Protein AF-A0A562YBM7-F1 (afdb_monomer_lite)

Radius of gyration: 12.07 Å; chains: 1; bounding box: 28×19×33 Å

Sequence (69 aa):
MHDLMDIEHYYLKGKQALKEQDTEQAVIYFKMAWNKFNNSDTAFIPDKFVDMAREAFESYLDLKSSNHS

Organism: NCBI:txid2528206

pLDDT: mean 85.89, std 14.33, range [40.34, 97.75]

Structure (mmCIF, N/CA/C/O backbone):
data_AF-A0A562YBM7-F1
#
_entry.id   AF-A0A562YBM7-F1
#
loop_
_atom_site.group_PDB
_atom_site.id
_atom_site.type_symbol
_atom_site.label_atom_id
_atom_site.label_alt_id
_atom_site.label_comp_id
_atom_site.label_asym_id
_atom_site.label_entity_id
_atom_site.label_seq_id
_atom_site.pdbx_PDB_ins_code
_atom_site.Cartn_x
_atom_site.Cartn_y
_atom_site.Cartn_z
_atom_site.occupancy
_atom_site.B_iso_or_equiv
_atom_site.auth_seq_id
_atom_site.auth_comp_id
_atom_site.auth_asym_id
_atom_site.auth_atom_id
_atom_site.pdbx_PDB_model_num
ATOM 1 N N . MET A 1 1 ? 18.455 -7.789 -12.058 1.00 47.84 1 MET A N 1
ATOM 2 C CA . MET A 1 1 ? 17.014 -7.745 -12.375 1.00 47.84 1 MET A CA 1
ATOM 3 C C . MET A 1 1 ? 16.336 -7.255 -11.107 1.00 47.84 1 MET A C 1
ATOM 5 O O . MET A 1 1 ? 16.391 -7.968 -10.116 1.00 47.84 1 MET A O 1
ATOM 9 N N . HIS A 1 2 ? 15.939 -5.983 -11.055 1.00 45.34 2 HIS A N 1
ATOM 10 C CA . HIS A 1 2 ? 15.415 -5.368 -9.830 1.00 45.34 2 HIS A CA 1
ATOM 11 C C . HIS A 1 2 ? 13.947 -5.742 -9.608 1.00 45.34 2 HIS A C 1
ATOM 13 O O . HIS A 1 2 ? 13.175 -5.862 -10.558 1.00 45.3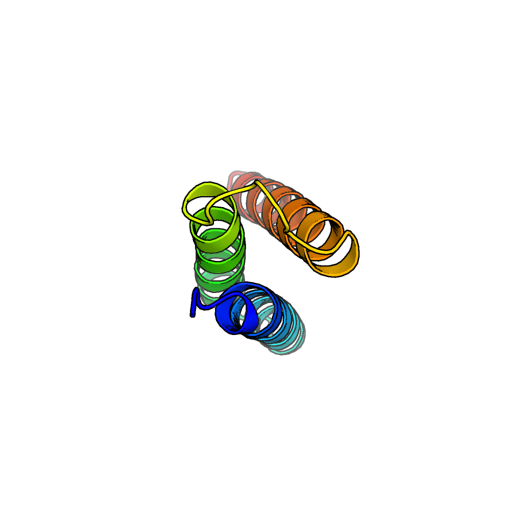4 2 HIS A O 1
ATOM 19 N N . ASP A 1 3 ? 13.615 -5.980 -8.342 1.00 56.44 3 ASP A N 1
ATOM 20 C CA . ASP A 1 3 ? 12.443 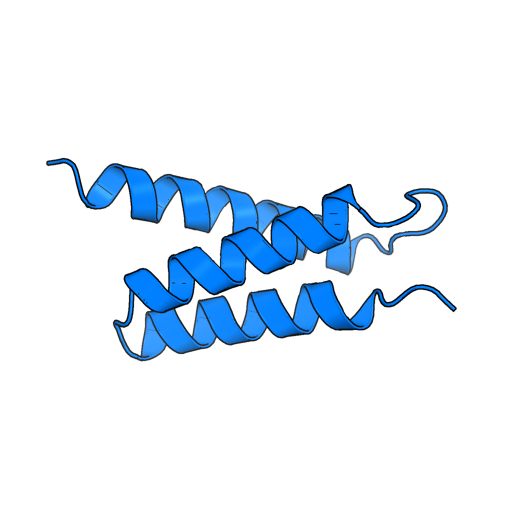-6.724 -7.879 1.00 56.44 3 ASP A CA 1
ATOM 21 C C . ASP A 1 3 ? 11.189 -5.834 -7.820 1.00 56.44 3 ASP A C 1
ATOM 23 O O . ASP A 1 3 ? 10.666 -5.496 -6.761 1.00 56.44 3 ASP A O 1
ATOM 27 N N . LEU A 1 4 ? 10.712 -5.390 -8.986 1.00 58.28 4 LEU A N 1
ATOM 28 C CA . LEU A 1 4 ? 9.475 -4.602 -9.094 1.00 58.28 4 LEU A CA 1
ATOM 29 C C . LEU A 1 4 ? 8.219 -5.425 -8.736 1.00 58.28 4 LEU A C 1
ATOM 31 O O . LEU A 1 4 ? 7.189 -4.842 -8.394 1.00 58.28 4 LEU A O 1
ATOM 35 N N . MET A 1 5 ? 8.305 -6.766 -8.756 1.00 62.62 5 MET A N 1
ATOM 36 C CA . MET A 1 5 ? 7.220 -7.672 -8.334 1.00 62.62 5 MET A CA 1
ATOM 37 C C . MET A 1 5 ? 6.836 -7.492 -6.854 1.00 62.62 5 MET A C 1
ATOM 39 O O . MET A 1 5 ? 5.714 -7.818 -6.467 1.00 62.62 5 MET A O 1
ATOM 43 N N . ASP A 1 6 ? 7.716 -6.904 -6.041 1.00 83.25 6 ASP A N 1
ATOM 44 C CA . ASP A 1 6 ? 7.456 -6.665 -4.624 1.00 83.25 6 ASP A CA 1
ATOM 45 C C . ASP A 1 6 ? 6.433 -5.544 -4.369 1.00 83.25 6 ASP A C 1
ATOM 47 O O . ASP A 1 6 ? 5.692 -5.616 -3.388 1.00 83.25 6 ASP A O 1
ATOM 51 N N . ILE A 1 7 ? 6.347 -4.516 -5.226 1.00 89.25 7 ILE A N 1
ATOM 52 C CA . ILE A 1 7 ? 5.436 -3.374 -5.000 1.00 89.25 7 ILE A CA 1
ATOM 53 C C . ILE A 1 7 ? 3.976 -3.836 -5.084 1.00 89.25 7 ILE A C 1
ATOM 55 O O . ILE A 1 7 ? 3.196 -3.600 -4.159 1.00 89.25 7 ILE A O 1
ATOM 59 N N . GLU A 1 8 ? 3.617 -4.536 -6.165 1.00 92.50 8 GLU A N 1
ATOM 60 C CA . GLU A 1 8 ? 2.263 -5.069 -6.365 1.00 92.50 8 GLU A CA 1
ATOM 61 C C . GLU A 1 8 ? 1.909 -6.113 -5.301 1.00 92.50 8 GLU A C 1
ATOM 63 O O . GLU A 1 8 ? 0.809 -6.079 -4.751 1.00 92.50 8 GLU A O 1
ATOM 68 N N . HIS A 1 9 ? 2.851 -6.989 -4.938 1.00 94.06 9 HIS A N 1
ATOM 69 C CA . HIS A 1 9 ? 2.637 -7.994 -3.895 1.00 94.06 9 HIS A CA 1
ATOM 70 C C . HIS A 1 9 ? 2.251 -7.374 -2.548 1.00 94.06 9 HIS A C 1
ATOM 72 O O . HIS A 1 9 ? 1.241 -7.756 -1.952 1.00 94.06 9 HIS A O 1
ATOM 78 N N . TYR A 1 10 ? 3.022 -6.394 -2.067 1.00 94.81 10 TYR A N 1
ATOM 79 C CA . TYR A 1 10 ? 2.717 -5.739 -0.794 1.00 94.81 10 TYR A CA 1
ATOM 80 C C . TYR A 1 10 ? 1.451 -4.882 -0.873 1.00 94.81 10 TYR A C 1
ATOM 82 O O . TYR A 1 10 ? 0.665 -4.885 0.072 1.00 94.81 10 TYR A O 1
ATOM 90 N N . TYR A 1 11 ? 1.191 -4.216 -2.000 1.00 95.88 11 TYR A N 1
ATOM 91 C CA . TYR A 1 11 ? -0.057 -3.479 -2.201 1.00 95.88 11 TYR A CA 1
ATOM 92 C C . TYR A 1 11 ? -1.289 -4.398 -2.101 1.00 95.88 11 TYR A C 1
ATOM 94 O O . TYR A 1 11 ? -2.220 -4.112 -1.343 1.00 95.88 11 TYR A O 1
ATOM 102 N N . LEU A 1 12 ? -1.278 -5.543 -2.795 1.00 95.81 12 LEU A N 1
ATOM 103 C CA . LEU A 1 12 ? -2.390 -6.499 -2.771 1.00 95.81 12 LEU A CA 1
ATOM 104 C C . LEU A 1 12 ? -2.592 -7.114 -1.382 1.00 95.81 12 LEU A C 1
ATOM 106 O O . LEU A 1 12 ? -3.733 -7.247 -0.938 1.00 95.81 12 LEU A O 1
ATOM 110 N N . LYS A 1 13 ? -1.507 -7.421 -0.659 1.00 96.69 13 LYS A N 1
ATOM 111 C CA . LYS A 1 13 ? -1.595 -7.876 0.735 1.00 96.69 13 LYS A CA 1
ATOM 112 C C . LYS A 1 13 ? -2.178 -6.816 1.669 1.00 96.69 13 LYS A C 1
ATOM 114 O O . LYS A 1 13 ? -2.991 -7.155 2.522 1.00 96.69 13 LYS A O 1
ATOM 119 N N . GLY A 1 14 ? -1.830 -5.540 1.486 1.00 96.38 14 GLY A N 1
ATOM 120 C CA . GLY A 1 14 ? -2.442 -4.438 2.235 1.00 96.38 14 GLY A CA 1
ATOM 121 C C . GLY A 1 14 ? -3.949 -4.338 1.982 1.00 96.38 14 GLY A C 1
ATOM 122 O O . GLY A 1 14 ? -4.737 -4.257 2.923 1.00 96.38 14 GLY A O 1
ATOM 123 N N . LYS A 1 15 ? -4.375 -4.449 0.716 1.00 97.19 15 LYS A N 1
ATOM 124 C CA . LYS A 1 15 ? -5.800 -4.502 0.344 1.00 97.19 15 LYS A CA 1
ATOM 125 C C . LYS A 1 15 ? -6.521 -5.715 0.932 1.00 97.19 15 LYS A C 1
ATOM 127 O O . LYS A 1 15 ? -7.681 -5.593 1.318 1.00 97.19 15 LYS A O 1
ATOM 132 N N . GLN A 1 16 ? -5.871 -6.876 0.979 1.00 97.75 16 GLN A N 1
ATOM 133 C CA . GLN A 1 16 ? -6.434 -8.074 1.600 1.00 97.75 16 GLN A CA 1
ATOM 134 C C . GLN A 1 16 ? -6.608 -7.887 3.111 1.00 97.75 16 GLN A C 1
ATOM 136 O O . GLN A 1 16 ? -7.702 -8.126 3.612 1.00 97.75 16 GLN A O 1
ATOM 141 N N . ALA A 1 17 ? -5.589 -7.382 3.808 1.00 95.94 17 ALA A N 1
ATOM 142 C CA . ALA A 1 17 ? -5.659 -7.115 5.242 1.00 95.94 17 ALA A CA 1
ATOM 143 C C . ALA A 1 17 ? -6.805 -6.146 5.594 1.00 95.94 17 ALA A C 1
ATOM 145 O O . ALA A 1 17 ? -7.547 -6.387 6.540 1.00 95.94 17 ALA A O 1
ATOM 146 N N . LEU A 1 18 ? -7.056 -5.121 4.763 1.00 93.19 18 LEU A N 1
ATOM 147 C CA . LEU A 1 18 ? -8.233 -4.255 4.924 1.00 93.19 18 LEU A CA 1
ATOM 148 C C . LEU A 1 18 ? -9.567 -5.004 4.798 1.00 93.19 18 LEU A C 1
ATOM 150 O O . LEU A 1 18 ? -10.494 -4.732 5.558 1.00 93.19 18 LEU A O 1
ATOM 154 N N . LYS A 1 19 ? -9.684 -5.950 3.856 1.00 95.56 19 LYS A N 1
ATOM 155 C CA . LYS A 1 19 ? -10.891 -6.790 3.726 1.00 95.56 19 LYS A CA 1
ATOM 156 C C . LYS A 1 19 ? -11.088 -7.691 4.945 1.00 95.56 19 LYS A C 1
ATOM 158 O O . LYS A 1 19 ? -12.224 -7.983 5.303 1.00 95.56 19 LYS A O 1
ATOM 163 N N . GLU A 1 20 ? -9.991 -8.101 5.569 1.00 96.81 20 GLU A N 1
ATOM 164 C CA . GLU A 1 20 ? -9.958 -8.898 6.797 1.00 96.81 20 GLU A CA 1
ATOM 165 C C . GLU A 1 20 ? -10.107 -8.037 8.068 1.00 96.81 20 GLU A C 1
ATOM 167 O O . GLU A 1 20 ? -10.121 -8.580 9.168 1.00 96.81 20 GLU A O 1
ATOM 172 N N . GLN A 1 21 ? -10.278 -6.712 7.926 1.00 93.19 21 GLN A N 1
ATOM 173 C CA . GLN A 1 21 ? -10.343 -5.729 9.020 1.00 93.19 21 GLN A CA 1
ATOM 174 C C . GLN A 1 21 ? -9.076 -5.684 9.893 1.00 93.19 21 GLN A C 1
ATOM 176 O O . GLN A 1 21 ? -9.085 -5.126 10.990 1.00 93.19 21 GLN A O 1
ATOM 181 N N . ASP A 1 22 ? -7.965 -6.220 9.388 1.00 95.38 22 ASP A N 1
ATOM 182 C CA . ASP A 1 22 ? -6.660 -6.161 10.032 1.00 95.38 22 ASP A CA 1
ATOM 183 C C . ASP A 1 22 ? -5.929 -4.877 9.614 1.00 95.38 22 ASP A C 1
ATOM 185 O O . ASP A 1 22 ? -5.094 -4.835 8.702 1.00 95.38 22 ASP A O 1
ATOM 189 N N . THR A 1 23 ? -6.299 -3.784 10.279 1.00 91.19 23 THR A N 1
ATOM 190 C CA . THR A 1 23 ? -5.749 -2.451 10.011 1.00 91.19 23 THR A CA 1
ATOM 191 C C . THR A 1 23 ? -4.252 -2.366 10.310 1.00 91.19 23 THR A C 1
ATOM 193 O O . THR A 1 23 ? -3.519 -1.692 9.583 1.00 91.19 23 THR A O 1
ATOM 196 N N . GLU A 1 24 ? -3.764 -3.051 11.347 1.00 93.12 24 GLU A N 1
ATOM 197 C CA . GLU A 1 24 ? -2.339 -3.038 11.697 1.00 93.12 24 GLU A CA 1
ATOM 198 C C . GLU A 1 24 ? -1.504 -3.703 10.603 1.00 93.12 24 GLU A C 1
ATOM 200 O O . GLU A 1 24 ? -0.506 -3.142 10.131 1.00 93.12 24 GLU A O 1
ATOM 205 N N . GLN A 1 25 ? -1.952 -4.865 10.130 1.00 93.06 25 GLN A N 1
ATOM 206 C CA . GLN A 1 25 ? -1.274 -5.594 9.074 1.00 93.06 25 GLN A CA 1
ATOM 207 C C . GLN A 1 25 ? -1.365 -4.865 7.725 1.00 93.06 25 GLN A C 1
ATOM 209 O O . GLN A 1 25 ? -0.384 -4.852 6.968 1.00 93.06 25 GLN A O 1
ATOM 214 N N . ALA A 1 26 ? -2.486 -4.188 7.448 1.00 94.62 26 ALA A N 1
ATOM 215 C CA . ALA A 1 26 ? -2.643 -3.327 6.277 1.00 94.62 26 ALA A CA 1
ATOM 216 C C . ALA A 1 26 ? -1.619 -2.180 6.262 1.00 94.62 26 ALA A C 1
ATOM 218 O O . ALA A 1 26 ? -0.946 -1.963 5.251 1.00 94.62 26 ALA A O 1
ATOM 219 N N . VAL A 1 27 ? -1.430 -1.494 7.397 1.00 93.62 27 VAL A N 1
ATOM 220 C CA . VAL A 1 27 ? -0.437 -0.415 7.559 1.00 93.62 27 VAL A CA 1
ATOM 221 C C . VAL A 1 27 ? 0.981 -0.911 7.267 1.00 93.62 27 VAL A C 1
ATOM 223 O O . VAL A 1 27 ? 1.745 -0.226 6.578 1.00 93.62 27 VAL A O 1
ATOM 226 N N . ILE A 1 28 ? 1.343 -2.100 7.760 1.00 94.69 28 ILE A N 1
ATOM 227 C CA . ILE A 1 28 ? 2.663 -2.699 7.516 1.00 94.69 28 ILE A CA 1
ATOM 228 C C . ILE A 1 28 ? 2.871 -2.937 6.018 1.00 94.69 28 ILE A C 1
ATOM 230 O O . ILE A 1 28 ? 3.885 -2.505 5.463 1.00 94.69 28 ILE A O 1
ATOM 234 N N . TYR A 1 29 ? 1.915 -3.580 5.348 1.00 95.62 29 TYR A N 1
ATOM 235 C CA . TYR A 1 29 ? 2.051 -3.925 3.935 1.00 95.62 29 TYR A CA 1
ATOM 236 C C . TYR A 1 29 ? 2.074 -2.702 3.018 1.00 95.62 29 TYR A C 1
ATOM 238 O O . TYR A 1 29 ? 2.939 -2.613 2.146 1.00 95.62 29 TYR A O 1
ATOM 246 N N . PHE A 1 30 ? 1.220 -1.707 3.252 1.00 95.69 30 PHE A N 1
ATOM 247 C CA . PHE A 1 30 ? 1.252 -0.477 2.463 1.00 95.69 30 PHE A CA 1
ATOM 248 C C . PHE A 1 30 ? 2.563 0.301 2.629 1.00 95.69 30 PHE A C 1
ATOM 250 O O . PHE A 1 30 ? 3.137 0.772 1.644 1.00 95.69 30 PHE A O 1
ATOM 257 N N . LYS A 1 31 ? 3.117 0.349 3.848 1.00 94.31 31 LYS A N 1
ATOM 258 C CA . LYS A 1 31 ? 4.446 0.930 4.083 1.00 94.31 31 LYS A CA 1
ATOM 259 C C . LYS A 1 31 ? 5.546 0.169 3.335 1.00 94.31 31 LYS A C 1
ATOM 261 O O . LYS A 1 31 ? 6.470 0.789 2.810 1.00 94.31 31 LYS A O 1
ATOM 266 N N . MET A 1 32 ? 5.468 -1.161 3.273 1.00 93.69 32 MET A N 1
ATOM 267 C CA . MET A 1 32 ? 6.428 -1.972 2.517 1.00 93.69 32 MET A CA 1
ATOM 268 C C . MET A 1 32 ? 6.354 -1.701 1.011 1.00 93.69 32 MET A C 1
ATOM 270 O O . MET A 1 32 ? 7.406 -1.540 0.394 1.00 93.69 32 MET A O 1
ATOM 274 N N . ALA A 1 33 ? 5.151 -1.585 0.438 1.00 93.56 33 ALA A N 1
ATOM 275 C CA . ALA A 1 33 ? 4.963 -1.236 -0.972 1.00 93.56 33 ALA A CA 1
ATOM 276 C C . ALA A 1 33 ? 5.603 0.125 -1.308 1.00 93.56 33 ALA A C 1
ATOM 278 O O . ALA A 1 33 ? 6.387 0.226 -2.253 1.00 93.56 33 ALA A O 1
ATOM 279 N N . TRP A 1 34 ? 5.359 1.144 -0.475 1.00 93.69 34 TRP A N 1
ATOM 280 C CA . TRP A 1 34 ? 5.963 2.472 -0.631 1.00 93.69 34 TRP A CA 1
ATOM 281 C C . TRP A 1 34 ? 7.493 2.454 -0.496 1.00 93.69 34 TRP A C 1
ATOM 283 O O . TRP A 1 34 ? 8.210 3.056 -1.293 1.00 93.69 34 TRP A O 1
ATOM 293 N N . ASN A 1 35 ? 8.028 1.715 0.478 1.00 91.19 35 ASN A N 1
ATOM 294 C CA . ASN A 1 35 ? 9.475 1.580 0.646 1.00 91.19 35 ASN A CA 1
ATOM 295 C C . ASN A 1 35 ? 10.136 0.880 -0.547 1.00 91.19 35 ASN A C 1
ATOM 297 O O . ASN A 1 35 ? 11.241 1.249 -0.936 1.00 91.19 35 ASN A O 1
ATOM 301 N N . LYS A 1 36 ? 9.482 -0.131 -1.129 1.00 89.62 36 LYS A N 1
ATOM 302 C CA . LYS A 1 36 ? 9.986 -0.822 -2.322 1.00 89.62 36 LYS A CA 1
ATOM 303 C C . LYS A 1 36 ? 10.027 0.109 -3.525 1.00 89.62 36 LYS A C 1
ATOM 305 O O . LYS A 1 36 ? 11.024 0.104 -4.239 1.00 89.62 36 LYS A O 1
ATOM 310 N N . PHE A 1 37 ? 9.013 0.954 -3.688 1.00 89.50 37 PHE A N 1
ATOM 311 C CA . PHE A 1 37 ? 9.014 2.007 -4.697 1.00 89.50 37 PHE A CA 1
ATOM 312 C C . PHE A 1 37 ? 10.169 3.004 -4.506 1.00 89.50 37 PHE A C 1
ATOM 314 O O . PHE A 1 37 ? 10.942 3.208 -5.434 1.00 89.50 37 PHE A O 1
ATOM 321 N N . ASN A 1 38 ? 10.368 3.542 -3.297 1.00 87.50 38 ASN A N 1
ATOM 322 C CA . ASN A 1 38 ? 11.456 4.499 -3.025 1.00 87.50 38 ASN A CA 1
ATOM 323 C C . ASN A 1 38 ? 12.866 3.911 -3.165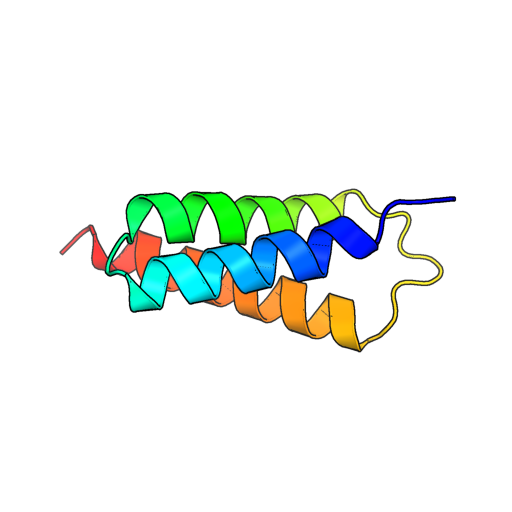 1.00 87.50 38 ASN A C 1
ATOM 325 O O . ASN A 1 38 ? 13.811 4.643 -3.441 1.00 87.50 38 ASN A O 1
ATOM 329 N N . ASN A 1 39 ? 13.013 2.605 -2.938 1.00 86.06 39 ASN A N 1
ATOM 330 C CA . ASN A 1 39 ? 14.288 1.900 -3.074 1.00 86.06 39 ASN A CA 1
ATOM 331 C C . ASN A 1 39 ? 14.500 1.314 -4.478 1.00 86.06 39 ASN A C 1
ATOM 333 O O . ASN A 1 39 ? 15.520 0.667 -4.715 1.00 86.06 39 ASN A O 1
ATOM 337 N N . SER A 1 40 ? 13.538 1.477 -5.387 1.00 80.81 40 SER A N 1
ATOM 338 C CA . SER A 1 40 ? 13.679 1.032 -6.769 1.00 80.81 40 SER A CA 1
ATOM 339 C C . SER A 1 40 ? 14.452 2.075 -7.563 1.00 80.81 40 SER A C 1
ATOM 341 O O . SER A 1 40 ? 14.182 3.268 -7.461 1.00 80.81 40 SER A O 1
ATOM 343 N N . ASP A 1 41 ? 15.401 1.615 -8.374 1.00 74.12 41 ASP A N 1
ATOM 344 C CA . ASP A 1 41 ? 16.135 2.478 -9.294 1.00 74.12 41 ASP A CA 1
ATOM 345 C C . ASP A 1 41 ? 15.138 3.012 -10.340 1.00 74.12 41 ASP A C 1
ATOM 347 O O . ASP A 1 41 ? 14.618 2.271 -11.178 1.00 74.12 41 ASP A O 1
ATOM 351 N N . THR A 1 42 ? 14.773 4.288 -10.211 1.00 64.81 42 THR A N 1
ATOM 352 C CA . THR A 1 42 ? 13.552 4.890 -10.783 1.00 64.81 42 THR A CA 1
ATOM 353 C C . THR A 1 42 ? 13.581 5.064 -12.2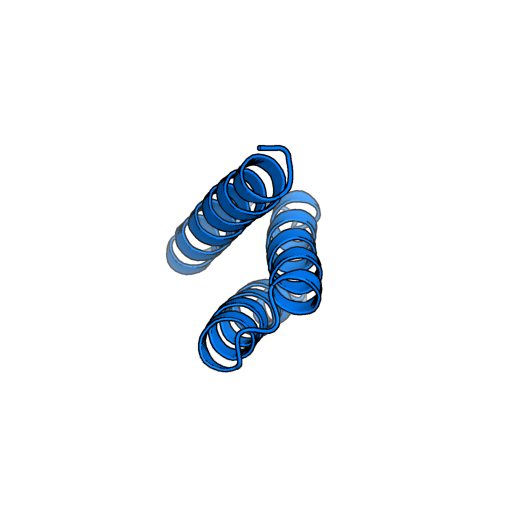99 1.00 64.81 42 THR A C 1
ATOM 355 O O . THR A 1 42 ? 12.601 5.523 -12.882 1.00 64.81 42 THR A O 1
ATOM 358 N N . ALA A 1 43 ? 14.673 4.671 -12.958 1.00 67.75 43 ALA A N 1
ATOM 359 C CA . ALA A 1 43 ? 14.877 4.895 -14.384 1.00 67.75 43 ALA A CA 1
ATOM 360 C C . ALA A 1 43 ? 13.814 4.218 -15.273 1.00 67.75 43 ALA A C 1
ATOM 362 O O . ALA A 1 43 ? 13.570 4.702 -16.374 1.00 67.75 43 ALA A O 1
ATOM 363 N N . PHE A 1 44 ? 13.167 3.137 -14.810 1.00 72.25 44 PHE A N 1
ATOM 364 C CA . PHE A 1 44 ? 12.134 2.413 -15.567 1.00 72.25 44 PHE A CA 1
ATOM 365 C C . PHE A 1 44 ? 11.096 1.734 -14.657 1.00 72.25 44 PHE A C 1
ATOM 367 O O . PHE A 1 44 ? 10.921 0.516 -14.711 1.00 72.25 44 PHE A O 1
ATOM 374 N N . ILE A 1 45 ? 10.403 2.494 -13.805 1.00 82.44 45 ILE A N 1
ATOM 375 C CA . ILE A 1 45 ? 9.232 1.966 -13.083 1.00 82.44 45 ILE A CA 1
ATOM 376 C C . ILE A 1 45 ? 7.992 2.168 -13.966 1.00 82.44 45 ILE A C 1
ATOM 378 O O . ILE A 1 45 ? 7.675 3.313 -14.281 1.00 82.44 45 ILE A O 1
ATOM 382 N N . PRO A 1 46 ? 7.276 1.103 -14.375 1.00 88.56 46 PRO A N 1
ATOM 383 C CA . PRO A 1 46 ? 6.017 1.254 -15.100 1.00 88.56 46 PRO A CA 1
ATOM 384 C C . PRO A 1 46 ? 4.980 2.030 -14.281 1.00 88.56 46 PRO A C 1
ATOM 386 O O . PRO A 1 46 ? 4.835 1.770 -13.085 1.00 8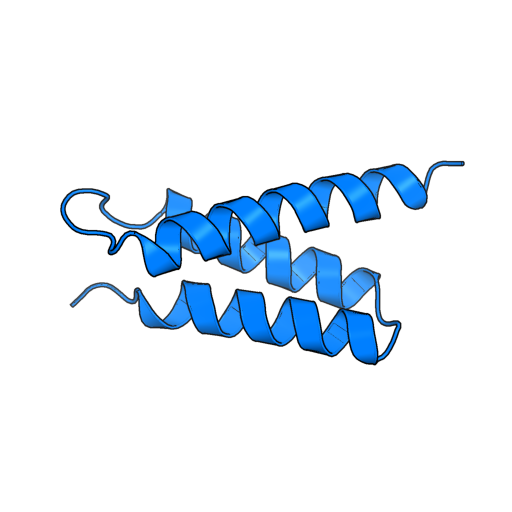8.56 46 PRO A O 1
ATOM 389 N N . ASP A 1 47 ? 4.197 2.890 -14.939 1.00 90.19 47 ASP A N 1
ATOM 390 C CA . ASP A 1 47 ? 3.193 3.766 -14.306 1.00 90.19 47 ASP A CA 1
ATOM 391 C C . ASP A 1 47 ? 2.260 3.021 -13.340 1.00 90.19 47 ASP A C 1
ATOM 393 O O . ASP A 1 47 ? 1.985 3.496 -12.242 1.00 90.19 47 ASP A O 1
ATOM 397 N N . LYS A 1 48 ? 1.871 1.784 -13.681 1.00 90.62 48 LYS A N 1
ATOM 398 C CA . LYS A 1 48 ? 1.060 0.913 -12.814 1.00 90.62 48 LYS A CA 1
ATOM 399 C C . LYS A 1 48 ? 1.637 0.788 -11.395 1.00 90.62 48 LYS A C 1
ATOM 401 O O . LYS A 1 48 ? 0.891 0.822 -10.421 1.00 90.62 48 LYS A O 1
ATOM 406 N N . PHE A 1 49 ? 2.952 0.614 -11.262 1.00 89.62 49 PHE A N 1
ATOM 407 C CA . PHE A 1 49 ? 3.594 0.461 -9.954 1.00 89.62 49 PHE A CA 1
ATOM 408 C C . PHE A 1 49 ? 3.769 1.800 -9.234 1.00 89.62 49 PHE A C 1
ATOM 410 O O . PHE A 1 49 ? 3.765 1.819 -8.004 1.00 89.62 49 PHE A O 1
ATOM 417 N N . VAL A 1 50 ? 3.870 2.909 -9.977 1.00 91.00 50 VAL A N 1
ATOM 418 C CA . VAL A 1 50 ? 3.831 4.268 -9.416 1.00 91.00 50 VAL A CA 1
ATOM 419 C C . VAL A 1 50 ? 2.471 4.513 -8.764 1.00 91.00 50 VAL A C 1
ATOM 421 O O . VAL A 1 50 ? 2.407 4.908 -7.600 1.00 91.00 50 VAL A O 1
ATOM 424 N N . ASP A 1 51 ? 1.386 4.205 -9.476 1.00 94.00 51 ASP A N 1
ATOM 425 C CA . ASP A 1 51 ? 0.020 4.369 -8.976 1.00 94.00 51 ASP A CA 1
ATOM 426 C C . ASP A 1 51 ? -0.249 3.496 -7.747 1.00 94.00 51 ASP A C 1
ATOM 428 O O . ASP A 1 51 ? -0.764 3.987 -6.742 1.00 94.00 51 ASP A O 1
ATOM 432 N N . MET A 1 52 ? 0.170 2.226 -7.777 1.00 93.44 52 MET A N 1
ATOM 433 C CA . MET A 1 52 ? 0.043 1.324 -6.626 1.00 93.44 52 MET A CA 1
ATOM 434 C C . MET A 1 52 ? 0.825 1.815 -5.407 1.00 93.44 52 MET A C 1
ATOM 436 O O . MET A 1 52 ? 0.324 1.751 -4.284 1.00 93.44 52 MET A O 1
ATOM 440 N N . ALA A 1 53 ? 2.050 2.308 -5.604 1.00 92.56 53 ALA A N 1
ATOM 441 C CA . ALA A 1 53 ? 2.863 2.837 -4.516 1.00 92.56 53 ALA A CA 1
ATOM 442 C C . ALA A 1 53 ? 2.256 4.117 -3.924 1.00 92.56 53 ALA A C 1
ATOM 444 O O . ALA A 1 53 ? 2.241 4.274 -2.701 1.00 92.56 53 ALA A O 1
ATOM 445 N N . ARG A 1 54 ? 1.714 4.998 -4.775 1.00 95.06 54 ARG A N 1
ATOM 446 C CA . ARG A 1 54 ? 1.014 6.215 -4.354 1.00 95.06 54 ARG A CA 1
ATOM 447 C C . ARG A 1 54 ? -0.232 5.886 -3.536 1.00 95.06 54 ARG A C 1
ATOM 449 O O . ARG A 1 54 ? -0.375 6.386 -2.426 1.00 95.06 54 ARG A O 1
ATOM 456 N N . GLU A 1 55 ? -1.086 4.999 -4.035 1.00 96.31 55 GLU A N 1
ATOM 457 C CA . GLU A 1 55 ? -2.305 4.595 -3.330 1.00 96.31 55 GLU A CA 1
ATOM 458 C C . GLU A 1 55 ? -1.993 3.864 -2.013 1.00 96.31 55 GLU A C 1
ATOM 460 O O . GLU A 1 55 ? -2.671 4.077 -1.005 1.00 96.31 55 GLU A O 1
ATOM 465 N N . ALA A 1 56 ? -0.945 3.029 -1.986 1.00 92.50 56 ALA A N 1
ATOM 466 C CA . ALA A 1 56 ? -0.459 2.419 -0.751 1.00 92.50 56 ALA A CA 1
ATOM 467 C C . ALA A 1 56 ? -0.053 3.489 0.272 1.00 92.50 56 ALA A C 1
ATOM 469 O O . ALA A 1 56 ? -0.432 3.408 1.439 1.00 92.50 56 ALA A O 1
ATOM 470 N N . PHE A 1 57 ? 0.695 4.506 -0.154 1.00 94.69 57 PHE A N 1
ATOM 471 C CA . PHE A 1 57 ? 1.133 5.580 0.729 1.00 94.69 57 PHE A CA 1
ATOM 472 C C . PHE A 1 57 ? -0.040 6.406 1.277 1.00 94.69 57 PHE A C 1
ATOM 474 O O . PHE A 1 57 ? -0.099 6.637 2.484 1.00 94.69 57 PHE A O 1
ATOM 481 N N . GLU A 1 58 ? -0.997 6.783 0.427 1.00 94.69 58 GLU A N 1
ATOM 482 C CA . GLU A 1 58 ? -2.224 7.485 0.833 1.00 94.69 58 GLU A CA 1
ATOM 483 C C . GLU A 1 58 ? -3.022 6.649 1.852 1.00 94.69 58 GLU A C 1
ATOM 485 O O . GLU A 1 58 ? -3.314 7.119 2.951 1.00 94.6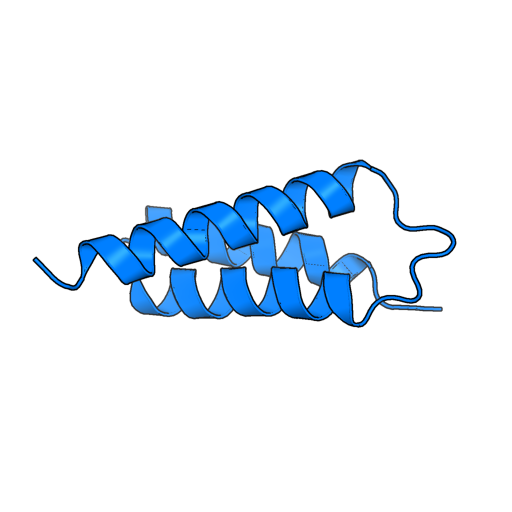9 58 GLU A O 1
ATOM 490 N N . SER A 1 59 ? -3.242 5.361 1.559 1.00 92.19 59 SER A N 1
ATOM 491 C CA . SER A 1 59 ? -3.929 4.433 2.472 1.00 92.19 59 SER A CA 1
ATOM 492 C C . SER A 1 59 ? -3.206 4.306 3.818 1.00 92.19 59 SER A C 1
ATOM 494 O O . SER A 1 59 ? -3.833 4.253 4.873 1.00 92.19 59 SER A O 1
ATOM 496 N N . TYR A 1 60 ? -1.871 4.269 3.811 1.00 91.44 60 TYR A N 1
ATOM 497 C CA . TYR A 1 60 ? -1.068 4.232 5.032 1.00 91.44 60 TYR A CA 1
ATOM 498 C C . TYR A 1 60 ? -1.283 5.476 5.911 1.00 91.44 60 TYR A C 1
ATOM 500 O O . TYR A 1 60 ? -1.407 5.338 7.132 1.00 91.44 60 TYR A O 1
ATOM 508 N N . LEU A 1 61 ? -1.330 6.674 5.316 1.00 91.88 61 LEU A N 1
ATOM 509 C CA . LEU A 1 61 ? -1.552 7.926 6.047 1.00 91.88 61 LEU A CA 1
ATOM 510 C C . LEU A 1 61 ? -2.956 7.977 6.665 1.00 91.88 61 LEU A C 1
ATOM 512 O O . LEU A 1 61 ? -3.086 8.295 7.851 1.00 91.88 61 LEU A O 1
ATOM 516 N N . ASP A 1 62 ? -3.978 7.588 5.906 1.00 92.69 62 ASP A N 1
ATOM 517 C CA . ASP A 1 62 ? -5.371 7.591 6.362 1.00 92.69 62 ASP A CA 1
ATOM 518 C C . ASP A 1 62 ? -5.577 6.662 7.567 1.00 92.69 62 ASP A C 1
ATOM 520 O O . ASP A 1 62 ? -6.145 7.068 8.586 1.00 92.69 62 ASP A O 1
ATOM 524 N N . LEU A 1 63 ? -5.036 5.442 7.511 1.00 89.94 63 LEU A N 1
ATOM 525 C CA . LEU A 1 63 ? -5.149 4.465 8.601 1.00 89.94 63 LEU A CA 1
ATOM 526 C C . LEU A 1 63 ? -4.376 4.901 9.854 1.00 89.94 63 LEU A C 1
ATOM 528 O O . LEU A 1 63 ? -4.849 4.728 10.976 1.00 89.94 63 LEU A O 1
ATOM 532 N N . LYS A 1 64 ? -3.198 5.513 9.678 1.00 80.56 64 LYS A N 1
ATOM 533 C CA . LYS A 1 64 ? -2.417 6.099 10.780 1.00 80.56 64 LYS A CA 1
ATOM 534 C C . LYS A 1 64 ? -3.161 7.241 11.473 1.00 80.56 64 LYS A C 1
ATOM 536 O O . LYS A 1 64 ? -3.077 7.348 12.694 1.00 80.56 64 LYS A O 1
ATOM 541 N N . SER A 1 65 ? -3.853 8.086 10.708 1.00 81.62 65 SER A N 1
ATOM 542 C CA . SER A 1 65 ? -4.589 9.242 11.237 1.00 81.62 65 SER A CA 1
ATOM 543 C C . SER A 1 65 ? -5.885 8.848 11.956 1.00 81.62 65 SER A C 1
ATOM 545 O O . SER A 1 65 ? -6.237 9.451 12.967 1.00 81.62 65 SER A O 1
ATOM 547 N N . SER A 1 66 ? -6.542 7.782 11.491 1.00 70.19 66 SER A N 1
ATOM 548 C CA . SER A 1 66 ? -7.824 7.302 12.027 1.00 70.19 66 SER A CA 1
ATOM 549 C C . SER A 1 66 ? -7.703 6.601 13.391 1.00 70.19 66 SER A C 1
ATOM 551 O O . SER A 1 66 ? -8.683 6.521 14.122 1.00 70.19 66 SER A O 1
ATOM 553 N N . ASN A 1 67 ? -6.505 6.145 13.773 1.00 59.22 67 ASN A N 1
ATOM 554 C CA . ASN A 1 67 ? -6.230 5.511 15.074 1.00 59.22 67 ASN A CA 1
ATOM 555 C C . ASN A 1 67 ? -5.881 6.507 16.204 1.00 59.22 67 ASN A C 1
ATOM 557 O O . ASN A 1 67 ? -5.480 6.084 17.287 1.00 59.22 67 ASN A O 1
ATOM 561 N N . HIS A 1 68 ? -5.983 7.818 15.958 1.00 45.75 68 HIS A N 1
ATOM 562 C CA . HIS A 1 68 ? -5.608 8.879 16.904 1.00 45.75 68 HIS A CA 1
ATOM 563 C C . HIS A 1 68 ? -6.778 9.798 17.333 1.00 45.75 68 HIS A C 1
ATOM 565 O O . HIS A 1 68 ? -6.516 10.845 17.926 1.00 45.75 68 HIS A O 1
ATOM 571 N N . SER A 1 69 ? -8.041 9.432 17.053 1.00 40.34 69 SER A N 1
ATOM 572 C CA . SER A 1 69 ? -9.251 10.140 17.537 1.00 40.34 69 SER A CA 1
ATOM 573 C C . SER A 1 69 ? -9.862 9.505 18.780 1.00 40.34 69 SER A C 1
ATOM 575 O O . SER A 1 69 ? -9.889 8.257 18.844 1.00 40.34 69 SER A O 1
#

Secondary structure (DSSP, 8-state):
---THHHHHHHHHHHHHHHTT-HHHHHHHHHHHHHHHHTS-GGG--HHHHHHHHHHHHHHHHHHHHTT-

Foldseek 3Di:
DQPLVLLVVLLVQLVVCVVVVNLVSNLVSLVRSLVSCVPDPVPDDPVVSVVSNVVSVVSNVVSVVVVPD